Protein AF-A0A2D5VHH6-F1 (afdb_monomer_lite)

Radius of gyration: 15.52 Å; chains: 1; bounding box: 43×29×34 Å

pLDDT: mean 78.05, std 17.84, range [42.16, 95.5]

Structure (mmCIF, N/CA/C/O backbone):
data_AF-A0A2D5VHH6-F1
#
_entry.id   AF-A0A2D5VHH6-F1
#
loop_
_atom_site.group_PDB
_atom_site.id
_atom_site.type_symbol
_atom_site.label_atom_id
_atom_site.label_alt_id
_atom_site.label_comp_id
_atom_site.label_asym_id
_atom_site.label_entity_id
_atom_site.label_seq_id
_atom_site.pdbx_PDB_ins_code
_atom_site.Cartn_x
_atom_site.Cartn_y
_atom_site.Cartn_z
_atom_site.occupancy
_atom_site.B_iso_or_equiv
_atom_site.auth_seq_id
_atom_site.auth_comp_id
_atom_site.auth_asym_id
_atom_site.auth_atom_id
_atom_site.pdbx_PDB_model_num
ATOM 1 N N . MET A 1 1 ? -33.756 -10.401 8.253 1.00 47.12 1 MET A N 1
ATOM 2 C CA . MET A 1 1 ? -32.641 -9.659 7.619 1.00 47.12 1 MET A CA 1
ATOM 3 C C . MET A 1 1 ? -31.259 -10.020 8.185 1.00 47.12 1 MET A C 1
ATOM 5 O O . MET A 1 1 ? -30.321 -10.053 7.406 1.00 47.12 1 MET A O 1
ATOM 9 N N . LEU A 1 2 ? -31.114 -10.364 9.479 1.00 47.22 2 LEU A N 1
ATOM 10 C CA . LEU A 1 2 ? -29.828 -10.821 10.055 1.00 47.22 2 LEU A CA 1
ATOM 11 C C . LEU A 1 2 ? -29.313 -12.168 9.509 1.00 47.22 2 LEU A C 1
ATOM 13 O O . LEU A 1 2 ? -28.113 -12.329 9.317 1.00 47.22 2 LEU A O 1
ATOM 17 N N . LEU A 1 3 ? -30.208 -13.124 9.243 1.00 43.62 3 LEU A N 1
ATOM 18 C CA . LEU A 1 3 ? -29.835 -14.452 8.732 1.00 43.62 3 LEU A CA 1
ATOM 19 C C . LEU A 1 3 ? -29.220 -14.394 7.323 1.00 43.62 3 LEU A C 1
ATOM 21 O O . LEU A 1 3 ? -28.243 -15.079 7.061 1.00 43.62 3 LEU A O 1
ATOM 25 N N . LEU A 1 4 ? -29.729 -13.508 6.459 1.00 44.22 4 LEU A N 1
ATOM 26 C CA . LEU A 1 4 ? -29.212 -13.313 5.099 1.00 44.22 4 LEU A CA 1
ATOM 27 C C . LEU A 1 4 ? -27.813 -12.678 5.092 1.00 44.22 4 LEU A C 1
ATOM 29 O O . LEU A 1 4 ? -26.984 -13.061 4.279 1.00 44.22 4 LEU A O 1
ATOM 33 N N . HIS A 1 5 ? -27.537 -11.757 6.024 1.00 42.16 5 HIS A N 1
ATOM 34 C CA . HIS A 1 5 ? -26.218 -11.127 6.171 1.00 42.16 5 HIS A CA 1
ATOM 35 C C . HIS A 1 5 ? -25.145 -12.134 6.597 1.00 42.16 5 HIS A C 1
ATOM 37 O O . HIS A 1 5 ? -24.065 -12.151 6.019 1.00 42.16 5 HIS A O 1
ATOM 43 N N . LYS A 1 6 ? -25.465 -13.003 7.567 1.00 46.62 6 LYS A N 1
ATOM 44 C CA . LYS A 1 6 ? -24.564 -14.080 8.000 1.00 46.62 6 LYS A CA 1
ATOM 45 C C . LYS A 1 6 ? -24.300 -15.084 6.882 1.00 46.62 6 LYS A C 1
ATOM 47 O O . LYS A 1 6 ? -23.187 -15.545 6.718 1.00 46.62 6 LYS A O 1
ATOM 52 N N . GLN A 1 7 ? -25.328 -15.427 6.116 1.00 45.22 7 GLN A N 1
ATOM 53 C CA . GLN A 1 7 ? -25.214 -16.461 5.094 1.00 45.22 7 GLN A CA 1
ATOM 54 C C . GLN A 1 7 ? -24.482 -15.963 3.841 1.00 45.22 7 GLN A C 1
ATOM 56 O O . GLN A 1 7 ? -23.689 -16.704 3.273 1.00 45.22 7 GLN A O 1
ATOM 61 N N . LEU A 1 8 ? -24.681 -14.695 3.459 1.00 44.91 8 LEU A N 1
ATOM 62 C CA . LEU A 1 8 ? -23.884 -14.042 2.419 1.00 44.91 8 LEU A CA 1
ATOM 63 C C . LEU A 1 8 ? -22.420 -13.883 2.840 1.00 44.91 8 LEU A C 1
ATOM 65 O O . LEU A 1 8 ? -21.559 -14.119 2.004 1.00 44.91 8 LEU A O 1
ATOM 69 N N . SER A 1 9 ? -22.124 -13.542 4.104 1.00 54.75 9 SER A N 1
ATOM 70 C CA . SER A 1 9 ? -20.734 -13.422 4.569 1.00 54.75 9 SER A CA 1
ATOM 71 C C . SER A 1 9 ? -20.015 -14.770 4.550 1.00 54.75 9 SER A C 1
ATOM 73 O O . SER A 1 9 ? -18.925 -14.860 4.008 1.00 54.75 9 SER A O 1
ATOM 75 N N . THR A 1 10 ? -20.660 -15.838 5.029 1.00 48.84 10 THR A N 1
ATOM 76 C CA . THR A 1 10 ? -20.064 -17.184 5.063 1.00 48.84 10 THR A CA 1
ATOM 77 C C . THR A 1 10 ? -19.829 -17.774 3.668 1.00 48.84 10 THR A C 1
ATOM 79 O O . THR A 1 10 ? -18.865 -18.508 3.465 1.00 48.84 10 THR A O 1
ATOM 82 N N . GLU A 1 11 ? -20.691 -17.470 2.694 1.00 47.94 11 GLU A N 1
ATOM 83 C CA . GLU A 1 11 ? -20.519 -17.947 1.316 1.00 47.94 11 GLU A CA 1
ATOM 84 C C . GLU A 1 11 ? -19.454 -17.134 0.555 1.00 47.94 11 GLU A C 1
ATOM 86 O O . GLU A 1 11 ? -18.704 -17.703 -0.235 1.00 47.94 11 GLU A O 1
ATOM 91 N N . PHE A 1 12 ? -19.331 -15.828 0.835 1.00 48.88 12 PHE A N 1
ATOM 92 C CA . PHE A 1 12 ? -18.247 -14.983 0.313 1.00 48.88 12 PHE A CA 1
ATOM 93 C C . PHE A 1 12 ? -16.886 -15.378 0.908 1.00 48.88 12 PHE A C 1
ATOM 95 O O . PHE A 1 12 ? -15.906 -15.498 0.179 1.00 48.88 12 PHE A O 1
ATOM 102 N N . GLU A 1 13 ? -16.844 -15.648 2.216 1.00 47.44 13 GLU A N 1
ATOM 103 C CA . GLU A 1 13 ? -15.668 -16.163 2.932 1.00 47.44 13 GLU A CA 1
ATOM 104 C C . GLU A 1 13 ? -15.211 -17.522 2.383 1.00 47.44 13 GLU A C 1
ATOM 106 O O . GLU A 1 13 ? -14.019 -17.792 2.340 1.00 47.44 13 GLU A O 1
ATOM 111 N N . LYS A 1 14 ? -16.139 -18.368 1.917 1.00 50.12 14 LYS A N 1
ATOM 112 C CA . LYS A 1 14 ? -15.827 -19.673 1.309 1.00 50.12 14 LYS A CA 1
ATOM 113 C C . LYS A 1 14 ? -15.265 -19.603 -0.112 1.00 50.12 14 LYS A C 1
ATOM 115 O O . LYS A 1 14 ? -14.638 -20.568 -0.540 1.00 50.12 14 LYS A O 1
ATOM 120 N N . GLN A 1 15 ? -15.557 -18.539 -0.862 1.00 47.50 15 GLN A N 1
ATOM 121 C CA . GLN A 1 15 ? -15.116 -18.378 -2.258 1.00 47.50 15 GLN A CA 1
ATOM 122 C C . GLN A 1 15 ? -13.783 -17.647 -2.389 1.00 47.50 15 GLN A C 1
ATOM 124 O O . GLN A 1 15 ? -13.137 -17.732 -3.432 1.00 47.50 15 GLN A O 1
ATOM 129 N N . LEU A 1 16 ? -13.361 -16.948 -1.341 1.00 50.31 16 LEU A N 1
ATOM 130 C CA . LEU A 1 16 ? -11.989 -16.501 -1.214 1.00 50.31 16 LEU A CA 1
ATOM 131 C C . LEU A 1 16 ? -11.183 -17.721 -0.763 1.00 50.31 16 LEU A C 1
ATOM 133 O O . LEU A 1 16 ? -11.240 -18.107 0.400 1.00 50.31 16 LEU A O 1
ATOM 137 N N . GLU A 1 17 ? -10.460 -18.365 -1.686 1.00 53.12 17 GLU A N 1
ATOM 138 C CA . GLU A 1 17 ? -9.294 -19.146 -1.262 1.00 53.12 17 GLU A CA 1
ATOM 139 C C . GLU A 1 17 ? -8.507 -18.260 -0.292 1.00 53.12 17 GLU A C 1
ATOM 141 O O . GLU A 1 17 ? -8.316 -17.074 -0.576 1.00 53.12 17 GLU A O 1
ATOM 146 N N . ASP A 1 18 ? -8.114 -18.809 0.860 1.00 61.25 18 ASP A N 1
ATOM 147 C CA . ASP A 1 18 ? -7.402 -18.101 1.933 1.00 61.25 18 ASP A CA 1
ATOM 148 C C . ASP A 1 18 ? -5.947 -17.834 1.495 1.00 61.25 18 ASP A C 1
ATOM 150 O O . ASP A 1 18 ? -4.971 -18.254 2.118 1.00 61.25 18 ASP A O 1
ATOM 154 N N . LEU A 1 19 ? -5.804 -17.221 0.319 1.00 57.75 19 LEU A N 1
ATOM 155 C CA . LEU A 1 19 ? -4.557 -16.769 -0.241 1.00 57.75 19 LEU A CA 1
ATOM 156 C C . LEU A 1 19 ? -4.091 -15.633 0.649 1.00 57.75 19 LEU A C 1
ATOM 158 O O . LEU A 1 19 ? -4.784 -14.626 0.835 1.00 57.75 19 LEU A O 1
ATOM 162 N N . SER A 1 20 ? -2.885 -15.781 1.185 1.00 72.06 20 SER A N 1
ATOM 163 C CA . SER A 1 20 ? -2.217 -14.652 1.790 1.00 72.06 20 SER A CA 1
ATOM 164 C C . SER A 1 20 ? -2.162 -13.538 0.737 1.00 72.06 20 SER A C 1
ATOM 166 O O . SER A 1 20 ? -1.959 -13.808 -0.451 1.00 72.06 20 SER A O 1
ATOM 168 N N . PRO A 1 21 ? -2.348 -12.272 1.122 1.00 68.75 21 PRO A N 1
ATOM 169 C CA . PRO A 1 21 ? -2.360 -11.181 0.153 1.00 68.75 21 PRO A CA 1
ATOM 170 C C . PRO A 1 21 ? -1.084 -11.069 -0.693 1.00 68.75 21 PRO A C 1
ATOM 172 O O . PRO A 1 21 ? -1.094 -10.429 -1.737 1.00 68.75 21 PRO A O 1
ATOM 175 N N . ASP A 1 22 ? 0.008 -11.684 -0.245 1.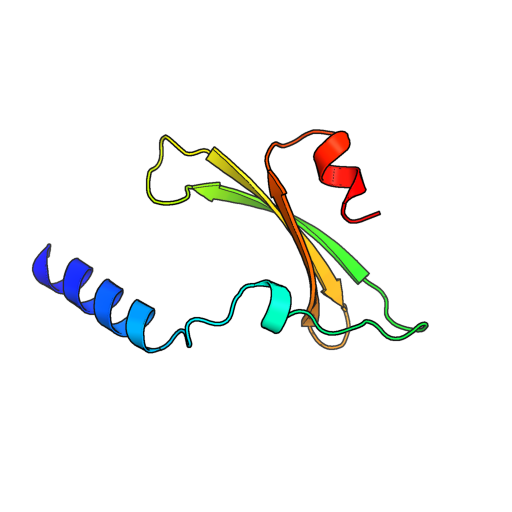00 76.06 22 ASP A N 1
ATOM 176 C CA . ASP A 1 22 ? 1.276 -11.691 -0.962 1.00 76.06 22 ASP A CA 1
ATOM 177 C C . ASP A 1 22 ? 1.294 -12.776 -2.057 1.00 76.06 22 ASP A C 1
ATOM 179 O O . ASP A 1 22 ? 2.028 -12.659 -3.032 1.00 76.06 22 ASP A O 1
ATOM 183 N N . GLN A 1 23 ? 0.434 -13.799 -1.960 1.00 79.56 23 GLN A N 1
ATOM 184 C CA . GLN A 1 23 ? 0.265 -14.835 -2.989 1.00 79.56 23 GLN A CA 1
ATOM 185 C C . GLN A 1 23 ? -0.465 -14.334 -4.239 1.00 79.56 23 GLN A C 1
ATOM 187 O O . GLN A 1 23 ? -0.414 -14.995 -5.274 1.00 79.56 23 GLN A O 1
ATOM 192 N N . VAL A 1 24 ? -1.140 -13.185 -4.157 1.00 83.31 24 VAL A N 1
ATOM 193 C CA . VAL A 1 24 ? -1.837 -12.567 -5.297 1.00 83.31 24 VAL A CA 1
ATOM 194 C C . VAL A 1 24 ? -1.023 -11.453 -5.963 1.00 83.31 24 VAL A C 1
ATOM 196 O O . VAL A 1 24 ? -1.490 -10.867 -6.940 1.00 83.31 24 VAL A O 1
ATOM 199 N N . LEU A 1 25 ? 0.179 -11.155 -5.452 1.00 90.62 25 LEU A N 1
ATOM 200 C CA . LEU A 1 25 ? 1.072 -10.170 -6.055 1.00 90.62 25 LEU A CA 1
ATOM 201 C C . LEU A 1 25 ? 1.729 -10.749 -7.305 1.00 90.62 25 LEU A C 1
ATOM 203 O O . LEU A 1 25 ? 2.271 -11.854 -7.298 1.00 90.62 25 LEU A O 1
ATOM 207 N N . ILE A 1 26 ? 1.674 -9.9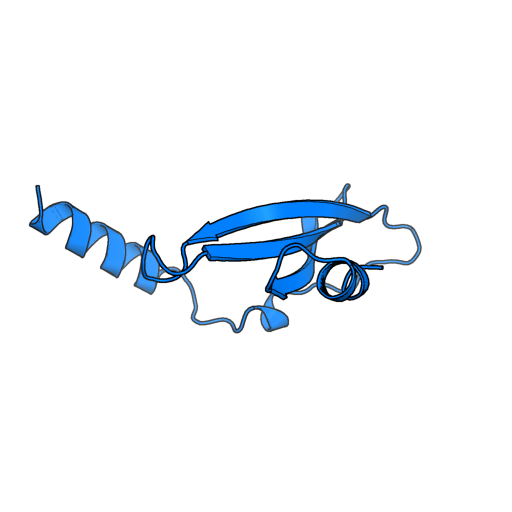86 -8.389 1.00 91.88 26 ILE A N 1
ATOM 208 C CA . ILE A 1 26 ? 2.248 -10.351 -9.678 1.00 91.88 26 ILE A CA 1
ATOM 209 C C . ILE A 1 26 ? 3.371 -9.371 -9.984 1.00 91.88 26 ILE A C 1
ATOM 211 O O . ILE A 1 26 ? 3.125 -8.169 -10.112 1.00 91.88 26 ILE A O 1
ATOM 215 N N . ASP A 1 27 ? 4.583 -9.900 -10.158 1.00 92.38 27 ASP A N 1
ATOM 216 C CA . ASP A 1 27 ? 5.746 -9.092 -10.510 1.00 92.38 27 ASP A CA 1
ATOM 217 C C . ASP A 1 27 ? 5.471 -8.269 -11.781 1.00 92.38 27 ASP A C 1
ATOM 219 O O . ASP A 1 27 ? 4.997 -8.805 -12.798 1.00 92.38 27 ASP A O 1
ATOM 223 N N . PRO A 1 28 ? 5.757 -6.958 -11.756 1.00 92.56 28 PRO A N 1
ATOM 224 C CA . PRO A 1 28 ? 5.543 -6.108 -12.905 1.00 92.56 28 PRO A CA 1
ATOM 225 C C . PRO A 1 28 ? 6.649 -6.352 -13.928 1.00 92.56 28 PRO A C 1
ATOM 227 O O . PRO A 1 28 ? 7.780 -6.717 -13.599 1.00 92.56 28 PRO A O 1
ATOM 230 N N . ARG A 1 29 ? 6.344 -6.100 -15.199 1.00 93.25 29 ARG A N 1
ATOM 231 C CA . ARG A 1 29 ? 7.382 -6.065 -16.231 1.00 93.25 29 ARG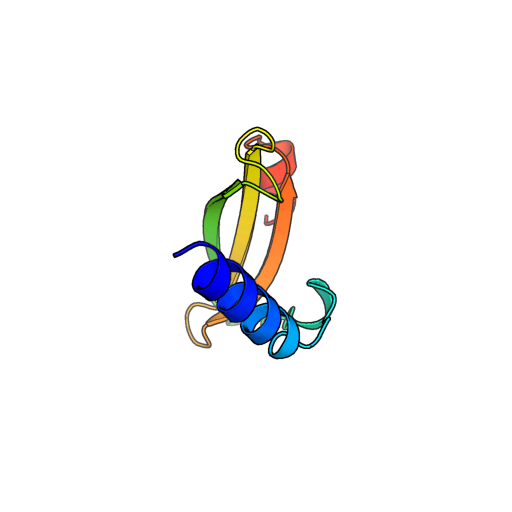 A CA 1
ATOM 232 C C . ARG A 1 29 ? 8.037 -4.684 -16.276 1.00 93.25 29 ARG A C 1
ATOM 234 O O . ARG A 1 29 ? 7.375 -3.707 -15.933 1.00 93.25 29 ARG A O 1
ATOM 241 N N . PRO A 1 30 ? 9.287 -4.563 -16.755 1.00 93.31 30 PRO A N 1
ATOM 242 C CA . PRO A 1 30 ? 9.963 -3.269 -16.862 1.00 93.31 30 PRO A CA 1
ATOM 243 C C . PRO A 1 30 ? 9.188 -2.218 -17.671 1.00 93.31 30 PRO A C 1
ATOM 245 O O . PRO A 1 30 ? 9.322 -1.025 -17.420 1.00 93.31 30 PRO A O 1
ATOM 248 N N . GLU A 1 31 ? 8.386 -2.649 -18.647 1.00 93.94 31 GLU A N 1
ATOM 249 C CA . GLU A 1 31 ? 7.553 -1.775 -19.475 1.00 93.94 31 GLU A CA 1
ATOM 250 C C . GLU A 1 31 ? 6.180 -1.431 -18.873 1.00 93.94 31 GLU A C 1
ATOM 252 O O . GLU A 1 31 ? 5.422 -0.664 -19.476 1.00 93.94 31 GLU A O 1
ATOM 257 N N . ASP A 1 32 ? 5.815 -2.022 -17.734 1.00 93.38 32 ASP A N 1
ATOM 258 C CA . ASP A 1 32 ? 4.502 -1.804 -17.143 1.00 93.38 32 ASP A CA 1
ATOM 259 C C . ASP A 1 32 ? 4.418 -0.429 -16.478 1.00 93.38 32 ASP A C 1
ATOM 261 O O . ASP A 1 32 ? 5.252 -0.036 -15.667 1.00 93.38 32 ASP A O 1
ATOM 265 N N . ILE A 1 33 ? 3.348 0.299 -16.799 1.00 95.50 33 ILE A N 1
ATOM 266 C CA . ILE A 1 33 ? 2.970 1.514 -16.080 1.00 95.50 33 ILE A CA 1
ATOM 267 C C . ILE A 1 33 ? 2.131 1.091 -14.879 1.00 95.50 33 ILE A C 1
ATOM 269 O O . ILE A 1 33 ? 1.093 0.443 -15.055 1.00 95.50 33 ILE A O 1
ATOM 273 N N . LEU A 1 34 ? 2.574 1.470 -13.684 1.00 94.69 34 LEU A N 1
ATOM 274 C CA . LEU A 1 34 ? 1.846 1.234 -12.443 1.00 94.69 34 LEU A CA 1
ATOM 275 C C . LEU A 1 34 ? 0.997 2.453 -12.084 1.00 94.69 34 LEU A C 1
ATOM 277 O O . LEU A 1 34 ? 1.445 3.594 -12.184 1.00 94.69 34 LEU A O 1
ATOM 281 N N . GLU A 1 35 ? -0.231 2.190 -11.668 1.00 95.31 35 GLU A N 1
ATOM 282 C CA . GLU A 1 35 ? -1.133 3.152 -11.054 1.00 95.31 35 GLU A CA 1
ATOM 283 C C . GLU A 1 35 ? -1.116 2.902 -9.546 1.00 95.31 35 GLU A C 1
ATOM 285 O O . GLU A 1 35 ? -1.322 1.774 -9.089 1.00 95.31 35 GLU A O 1
ATOM 290 N N . LEU A 1 36 ? -0.811 3.953 -8.789 1.00 94.31 36 LEU A N 1
ATOM 291 C CA . LEU A 1 36 ? -0.811 3.936 -7.333 1.00 94.31 36 LEU A CA 1
ATOM 292 C C . LEU A 1 36 ? -2.092 4.592 -6.844 1.00 94.31 36 LEU A C 1
ATOM 294 O O . LEU A 1 36 ? -2.436 5.680 -7.310 1.00 94.31 36 LEU A O 1
ATOM 298 N N . ASP A 1 37 ? -2.759 3.957 -5.892 1.00 92.19 37 ASP A N 1
ATOM 299 C CA . ASP A 1 37 ? -3.943 4.522 -5.259 1.00 92.19 37 ASP A CA 1
ATOM 300 C C . ASP A 1 37 ? -4.024 4.105 -3.784 1.00 92.19 37 ASP A C 1
ATOM 302 O O . ASP A 1 37 ? -3.358 3.164 -3.333 1.00 92.19 37 ASP A O 1
ATOM 306 N N . GLU A 1 38 ? -4.821 4.843 -3.017 1.00 91.06 38 GLU A N 1
ATOM 307 C CA . GLU A 1 38 ? -5.072 4.587 -1.606 1.00 91.06 38 GLU A CA 1
ATOM 308 C C . GLU A 1 38 ? -6.573 4.594 -1.314 1.00 91.06 38 GLU A C 1
ATOM 310 O O . GLU A 1 38 ? -7.308 5.506 -1.690 1.00 91.06 38 GLU A O 1
ATOM 315 N N . ILE A 1 39 ? -7.039 3.581 -0.586 1.00 91.06 39 ILE A N 1
ATOM 316 C CA . ILE A 1 39 ? -8.423 3.514 -0.126 1.00 91.06 39 ILE A CA 1
ATOM 317 C C . ILE A 1 39 ? -8.486 3.404 1.390 1.00 91.06 39 ILE A C 1
ATOM 319 O O . ILE A 1 39 ? -7.709 2.698 2.042 1.00 91.06 39 ILE A O 1
ATOM 323 N N . TRP A 1 40 ? -9.462 4.101 1.959 1.00 89.12 40 TRP A N 1
ATOM 324 C CA . TRP A 1 40 ? -9.778 3.983 3.370 1.00 89.12 40 TRP A CA 1
ATOM 325 C C . TRP A 1 40 ? -10.528 2.671 3.622 1.00 89.12 40 TRP A C 1
ATOM 327 O O . TRP A 1 40 ? -11.558 2.403 3.004 1.00 89.12 40 TRP A O 1
ATOM 337 N N . SER A 1 41 ? -10.009 1.857 4.538 1.00 80.25 41 SER A N 1
ATOM 338 C CA . SER A 1 41 ? -10.566 0.565 4.923 1.00 80.25 41 SER A CA 1
ATOM 339 C C . SER A 1 41 ? -10.948 0.530 6.405 1.00 80.25 41 SER A C 1
ATOM 341 O O . SER A 1 41 ? -10.314 1.158 7.259 1.00 80.25 41 SER A O 1
ATOM 343 N N . LEU A 1 42 ? -11.999 -0.231 6.704 1.00 78.88 42 LEU A N 1
ATOM 344 C CA . LEU A 1 42 ? -12.431 -0.572 8.055 1.00 78.88 42 LEU A CA 1
ATOM 345 C C . LEU A 1 42 ? -12.264 -2.082 8.202 1.00 78.88 42 LEU A C 1
ATOM 347 O O . LEU A 1 42 ? -13.017 -2.848 7.601 1.00 78.88 42 LEU A O 1
ATOM 351 N N . VAL A 1 43 ? -11.249 -2.507 8.951 1.00 69.69 43 VAL A N 1
ATOM 352 C CA . VAL A 1 43 ? -10.921 -3.933 9.090 1.00 69.69 43 VAL A CA 1
ATOM 353 C C . VAL A 1 43 ? -11.633 -4.486 10.316 1.00 69.69 43 VAL A C 1
ATOM 355 O O . VAL A 1 43 ? -11.354 -4.048 11.432 1.00 69.69 43 VAL A O 1
ATOM 358 N N . ASP A 1 44 ? -12.537 -5.447 10.108 1.00 71.88 44 ASP A N 1
ATOM 359 C CA . ASP A 1 44 ? -13.390 -6.095 11.125 1.00 71.88 44 ASP A CA 1
ATOM 360 C C . ASP A 1 44 ? -14.427 -5.155 11.786 1.00 71.88 44 ASP A C 1
ATOM 362 O O . ASP A 1 44 ? -15.621 -5.448 11.836 1.00 71.88 44 ASP A O 1
ATOM 366 N N . SER A 1 45 ? -14.014 -3.956 12.203 1.00 78.38 45 SER A N 1
ATOM 367 C CA . SER A 1 45 ? -14.849 -2.957 12.870 1.00 78.38 45 SER A CA 1
ATOM 368 C C . SER A 1 45 ? -14.655 -1.557 12.293 1.00 78.38 45 SER A C 1
ATOM 370 O O . SER A 1 45 ? -13.563 -1.172 11.880 1.00 78.38 45 SER A O 1
ATOM 372 N N . LYS A 1 46 ? -15.705 -0.726 12.364 1.00 77.31 46 LYS A N 1
ATOM 373 C CA . LYS A 1 46 ? -15.643 0.691 11.960 1.00 77.31 46 LYS A CA 1
ATOM 374 C C . LYS A 1 46 ? -14.702 1.545 12.817 1.00 77.31 46 LYS A C 1
ATOM 376 O O . LYS A 1 46 ? -14.345 2.645 12.408 1.00 77.31 46 LYS A O 1
ATOM 381 N N . ALA A 1 47 ? -14.311 1.060 13.995 1.00 76.06 47 ALA A N 1
ATOM 382 C CA . ALA A 1 47 ? -13.300 1.713 14.825 1.00 76.06 47 ALA A CA 1
ATOM 383 C C . ALA A 1 47 ? -11.869 1.479 14.303 1.00 76.06 47 ALA A C 1
ATOM 385 O O . ALA A 1 47 ? -10.975 2.280 14.568 1.00 76.06 47 ALA A O 1
ATOM 386 N N . ASN A 1 48 ? -11.657 0.412 13.530 1.00 68.06 48 ASN A N 1
ATOM 387 C CA . ASN A 1 48 ? -10.350 -0.003 13.035 1.00 68.06 48 ASN A CA 1
ATOM 388 C C . ASN A 1 48 ? -10.092 0.604 11.658 1.00 68.06 48 ASN A C 1
ATOM 390 O O . ASN A 1 48 ? -10.163 -0.060 10.624 1.00 68.06 48 ASN A O 1
ATOM 394 N N . THR A 1 49 ? -9.817 1.903 11.660 1.00 80.56 49 THR A N 1
ATOM 395 C CA . THR A 1 49 ? -9.416 2.632 10.458 1.00 80.56 49 THR A CA 1
ATOM 396 C C . THR A 1 49 ? -8.004 2.235 10.041 1.00 80.56 49 THR A C 1
ATOM 398 O O . THR A 1 49 ? -7.047 2.476 10.776 1.00 80.56 49 THR A O 1
ATOM 401 N N . ALA A 1 50 ? -7.878 1.695 8.832 1.00 84.69 50 ALA A N 1
ATOM 402 C CA . ALA A 1 50 ? -6.607 1.461 8.166 1.00 84.69 50 ALA A CA 1
ATOM 403 C C . ALA A 1 50 ? -6.660 2.004 6.736 1.00 84.69 50 ALA A C 1
ATOM 405 O O . ALA A 1 50 ? -7.722 2.088 6.124 1.00 84.69 50 ALA A O 1
ATOM 406 N N . TRP A 1 51 ? -5.511 2.377 6.199 1.00 89.06 51 TRP A N 1
ATOM 407 C CA . TRP A 1 51 ? -5.365 2.753 4.802 1.00 89.06 51 TRP A CA 1
ATOM 408 C C . TRP A 1 51 ? -4.735 1.594 4.057 1.00 89.06 51 TRP A C 1
ATOM 410 O O . TRP A 1 51 ? -3.696 1.081 4.476 1.00 89.06 51 TRP A O 1
ATOM 420 N N . LEU A 1 52 ? -5.398 1.166 2.987 1.00 90.06 52 LEU A N 1
ATOM 421 C CA . LEU A 1 52 ? -4.836 0.234 2.028 1.00 90.06 52 LEU A CA 1
ATOM 422 C C . LEU A 1 52 ? -4.268 1.059 0.879 1.00 90.06 52 LEU A C 1
ATOM 424 O O . LEU A 1 52 ? -5.026 1.627 0.096 1.00 90.06 52 LEU A O 1
ATOM 428 N N . GLY A 1 53 ? -2.947 1.116 0.789 1.00 92.12 53 GLY A N 1
ATOM 429 C CA . GLY A 1 53 ? -2.269 1.547 -0.424 1.00 92.12 53 GLY A CA 1
ATOM 430 C C . GLY A 1 53 ? -2.020 0.345 -1.329 1.00 92.12 53 GLY A C 1
ATOM 431 O O . GLY A 1 53 ? -1.736 -0.751 -0.837 1.00 92.12 53 GLY A O 1
ATOM 432 N N . PHE A 1 54 ? -2.105 0.535 -2.641 1.00 92.94 54 PHE A N 1
ATOM 433 C CA . PHE A 1 54 ? -1.799 -0.513 -3.610 1.00 92.94 54 PHE A CA 1
ATOM 434 C C . PHE A 1 54 ? -1.214 0.037 -4.909 1.00 92.94 54 PHE A C 1
ATOM 436 O O . PHE A 1 54 ? -1.411 1.197 -5.265 1.00 92.94 54 PHE A O 1
ATOM 443 N N . ALA A 1 55 ? -0.502 -0.837 -5.617 1.00 94.31 55 ALA A N 1
ATOM 444 C CA . ALA A 1 55 ? 0.010 -0.604 -6.957 1.00 94.31 55 ALA A CA 1
ATOM 445 C C . ALA A 1 55 ? -0.633 -1.601 -7.924 1.00 94.31 55 ALA A C 1
ATOM 447 O O . ALA A 1 55 ? -0.537 -2.814 -7.717 1.00 94.31 55 ALA A O 1
ATOM 448 N N . ILE A 1 56 ? -1.270 -1.102 -8.983 1.00 94.94 56 ILE A N 1
ATOM 449 C CA . ILE A 1 56 ? -1.896 -1.922 -10.025 1.00 94.94 56 ILE A CA 1
ATOM 450 C C . ILE A 1 56 ? -1.238 -1.631 -11.369 1.00 94.94 56 ILE A C 1
ATOM 452 O O . ILE A 1 56 ? -1.028 -0.481 -11.743 1.00 94.94 56 ILE A O 1
ATOM 456 N N . GLY A 1 57 ? -0.929 -2.668 -12.143 1.00 95.38 57 GLY A N 1
ATOM 457 C CA . GLY A 1 57 ? -0.474 -2.476 -13.514 1.00 95.38 57 GLY A CA 1
ATOM 458 C C . GLY A 1 57 ? -1.617 -1.997 -14.407 1.00 95.38 57 GLY A C 1
ATOM 459 O O . GLY A 1 57 ? -2.588 -2.717 -14.634 1.00 95.38 57 GLY A O 1
ATOM 460 N N . ARG A 1 58 ? -1.484 -0.805 -14.995 1.00 94.50 58 ARG A N 1
ATOM 461 C CA . ARG A 1 58 ? -2.536 -0.139 -15.783 1.00 94.50 58 ARG A CA 1
ATOM 462 C C . ARG A 1 58 ? -3.137 -1.022 -16.877 1.00 94.50 58 ARG A C 1
ATOM 464 O O . 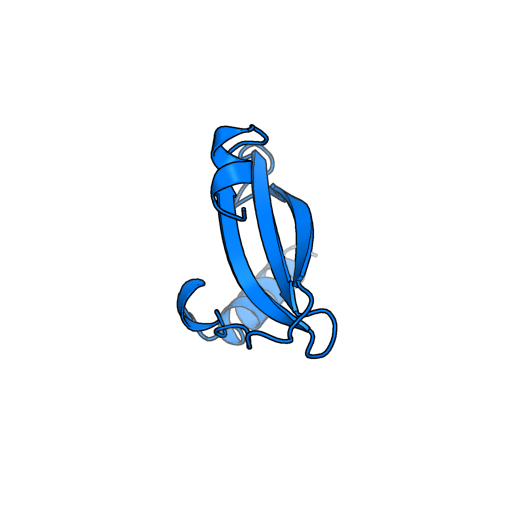ARG A 1 58 ? -4.342 -1.009 -17.117 1.00 94.50 58 ARG A O 1
ATOM 471 N N . ARG A 1 59 ? -2.291 -1.791 -17.569 1.00 93.31 59 ARG A N 1
ATOM 472 C CA . ARG A 1 59 ? -2.705 -2.588 -18.732 1.00 93.31 59 ARG A CA 1
ATOM 473 C C . ARG A 1 59 ? -3.352 -3.920 -18.364 1.00 93.31 59 ARG A C 1
ATOM 475 O O . ARG A 1 59 ? -4.329 -4.285 -19.008 1.00 93.31 59 ARG A O 1
ATOM 482 N N . ARG A 1 60 ? -2.774 -4.682 -17.427 1.00 91.12 60 ARG A N 1
ATOM 483 C CA . ARG A 1 60 ? -3.273 -6.032 -17.090 1.00 91.12 60 ARG A CA 1
ATOM 484 C C . ARG A 1 60 ? -4.087 -6.054 -15.801 1.00 91.12 60 ARG A C 1
ATOM 486 O O . ARG A 1 60 ? -4.585 -7.114 -15.448 1.00 91.12 60 ARG A O 1
ATOM 493 N N . GLN A 1 61 ? -4.247 -4.899 -15.154 1.00 91.81 61 GLN A N 1
ATOM 494 C CA . GLN A 1 61 ? -4.982 -4.731 -13.902 1.00 91.81 61 GLN A CA 1
ATOM 495 C C . GLN A 1 61 ? -4.495 -5.717 -12.828 1.00 91.81 61 GLN A C 1
ATOM 497 O O . GLN A 1 61 ? -5.267 -6.224 -12.022 1.00 91.81 61 GLN A O 1
ATOM 502 N N . GLN A 1 62 ? -3.195 -6.017 -12.856 1.00 92.00 62 GLN A N 1
ATOM 503 C CA . GLN A 1 62 ? -2.556 -6.936 -11.930 1.00 92.00 62 GLN A CA 1
ATOM 504 C C . GLN A 1 62 ? -2.143 -6.193 -10.664 1.00 92.00 62 GLN A C 1
ATOM 506 O O . GLN A 1 62 ? -1.580 -5.103 -10.759 1.00 92.00 62 GLN A O 1
ATOM 511 N N . LEU A 1 63 ? -2.402 -6.779 -9.496 1.00 92.44 63 LEU A N 1
ATOM 512 C CA . LEU A 1 63 ? -1.920 -6.241 -8.230 1.00 92.44 63 LEU A CA 1
ATOM 513 C C . LEU A 1 63 ? -0.425 -6.543 -8.106 1.00 92.44 63 LEU A C 1
ATOM 515 O O . LEU A 1 63 ? -0.018 -7.698 -8.154 1.00 92.44 63 LEU A O 1
ATOM 519 N N . VAL A 1 64 ? 0.382 -5.499 -7.977 1.00 93.50 64 VAL A N 1
ATOM 520 C CA . VAL A 1 64 ? 1.849 -5.587 -7.967 1.00 93.50 64 VAL A CA 1
ATOM 521 C C . VAL A 1 64 ? 2.407 -5.420 -6.559 1.00 93.50 64 VAL A C 1
ATOM 523 O O . VAL A 1 64 ? 3.395 -6.042 -6.188 1.00 93.50 64 VAL A O 1
ATOM 526 N N . GLY A 1 65 ? 1.751 -4.594 -5.752 1.00 92.31 65 GLY A N 1
ATOM 527 C CA . GLY A 1 65 ? 2.142 -4.346 -4.376 1.00 92.31 65 GLY A CA 1
ATOM 528 C C . GLY A 1 65 ? 0.974 -3.807 -3.573 1.00 92.31 65 GLY A C 1
ATOM 529 O O . GLY A 1 65 ? 0.008 -3.272 -4.123 1.00 92.31 65 GLY A O 1
ATOM 530 N N . ARG A 1 66 ? 1.068 -3.949 -2.255 1.00 91.56 66 ARG A N 1
ATOM 531 C CA . ARG A 1 66 ? 0.107 -3.390 -1.310 1.00 91.56 66 ARG A CA 1
ATOM 532 C C . ARG A 1 66 ? 0.779 -3.048 0.011 1.00 91.56 66 ARG A C 1
ATOM 534 O O . ARG A 1 66 ? 1.789 -3.642 0.373 1.00 91.56 66 ARG A O 1
ATOM 541 N N . HIS A 1 67 ? 0.156 -2.158 0.766 1.00 89.81 67 HIS A N 1
ATOM 542 C CA . HIS A 1 67 ? 0.530 -1.863 2.142 1.00 89.81 67 HIS A CA 1
ATOM 543 C C . HIS A 1 67 ? -0.712 -1.518 2.958 1.00 89.81 67 HIS A C 1
ATOM 545 O O . HIS A 1 67 ? -1.559 -0.748 2.506 1.00 89.81 67 HIS A O 1
ATOM 551 N N . LEU A 1 68 ? -0.825 -2.086 4.158 1.00 87.69 68 LEU A N 1
ATOM 552 C CA . LEU A 1 68 ? -1.896 -1.773 5.102 1.00 87.69 68 LEU A CA 1
ATOM 553 C C . LEU A 1 68 ? -1.299 -1.019 6.289 1.00 87.69 68 LEU A C 1
ATOM 555 O O . LEU A 1 68 ? -0.452 -1.553 7.004 1.00 87.69 68 LEU A O 1
ATOM 559 N N . GLY A 1 69 ? -1.750 0.210 6.522 1.00 86.56 69 GLY A N 1
ATOM 560 C CA . GLY A 1 69 ? -1.148 1.046 7.553 1.00 86.56 69 GLY A CA 1
ATOM 561 C C . GLY A 1 69 ? -1.883 2.349 7.826 1.00 86.56 69 GLY A C 1
ATOM 562 O O . GLY A 1 69 ? -3.097 2.464 7.653 1.00 86.56 69 GLY A O 1
ATOM 563 N N . LYS A 1 70 ? -1.132 3.337 8.312 1.00 89.00 70 LYS A N 1
ATOM 564 C CA . LYS A 1 70 ? -1.624 4.701 8.519 1.00 89.00 70 LYS A CA 1
ATO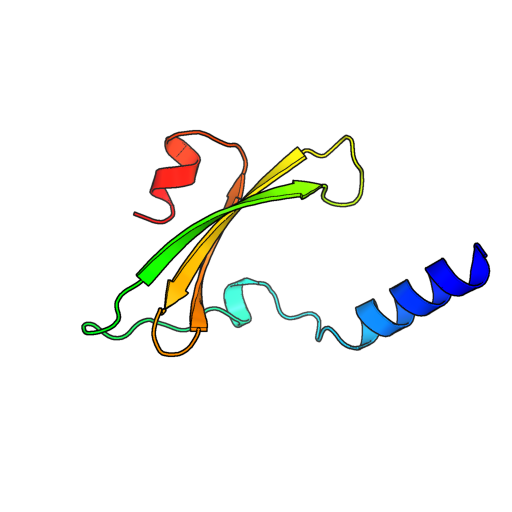M 565 C C . LYS A 1 70 ? -1.552 5.474 7.203 1.00 89.00 70 LYS A C 1
ATOM 567 O O . LYS A 1 70 ? -0.781 5.131 6.316 1.00 89.00 70 LYS A O 1
ATOM 572 N N . ARG A 1 71 ? -2.301 6.571 7.100 1.00 88.38 71 ARG A N 1
ATOM 573 C CA . ARG A 1 71 ? -2.098 7.543 6.021 1.00 88.38 71 ARG A CA 1
ATOM 574 C C . ARG A 1 71 ? -0.981 8.503 6.386 1.00 88.38 71 ARG A C 1
ATOM 576 O O . ARG A 1 71 ? -1.227 9.580 6.927 1.00 88.38 71 ARG A O 1
ATOM 583 N N . ASP A 1 72 ? 0.247 8.074 6.147 1.00 89.50 72 ASP A N 1
ATOM 584 C CA . ASP A 1 72 ? 1.445 8.865 6.383 1.00 89.50 72 ASP A CA 1
ATOM 585 C C . 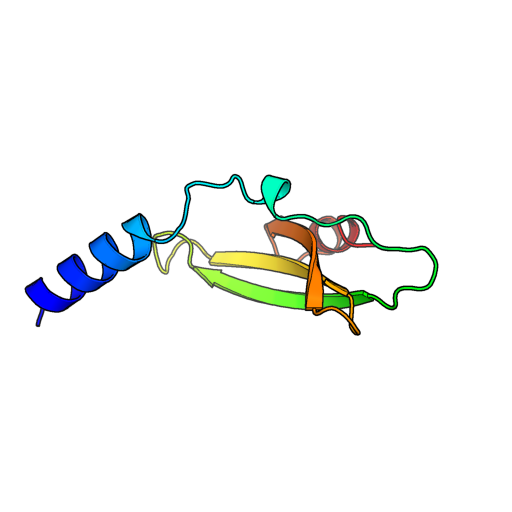ASP A 1 72 ? 2.519 8.598 5.323 1.00 89.50 72 ASP A C 1
ATOM 587 O O . ASP A 1 72 ? 2.436 7.664 4.526 1.00 89.50 72 ASP A O 1
ATOM 591 N N . GLN A 1 73 ? 3.546 9.449 5.317 1.00 90.12 73 GLN A N 1
ATOM 592 C CA . GLN A 1 73 ? 4.656 9.343 4.371 1.00 90.12 73 GLN A CA 1
ATOM 593 C C . GLN A 1 73 ? 5.415 8.017 4.511 1.00 90.12 73 GLN A C 1
ATOM 595 O O . GLN A 1 73 ? 5.909 7.481 3.524 1.00 90.12 73 GLN A O 1
ATOM 600 N N . VAL A 1 74 ? 5.503 7.481 5.733 1.00 90.75 74 VAL A N 1
ATOM 601 C CA . VAL A 1 74 ? 6.168 6.197 5.991 1.00 90.75 74 VAL A CA 1
ATOM 602 C C . VAL A 1 74 ? 5.450 5.080 5.242 1.00 90.75 74 VAL A C 1
ATOM 604 O O . VAL A 1 74 ? 6.101 4.274 4.589 1.00 90.75 74 VAL A O 1
ATOM 607 N N . SER A 1 75 ? 4.119 5.068 5.291 1.00 88.00 75 SER A N 1
ATOM 608 C CA . SER A 1 75 ? 3.279 4.092 4.598 1.00 88.00 75 SER A CA 1
ATOM 609 C C . SER A 1 75 ? 3.305 4.274 3.076 1.00 88.00 75 SER A C 1
ATOM 611 O O . SER A 1 75 ? 3.334 3.283 2.352 1.00 88.00 75 SER A O 1
ATOM 613 N N . ALA A 1 76 ? 3.374 5.514 2.581 1.00 86.69 76 ALA A N 1
ATOM 614 C CA . ALA A 1 76 ? 3.500 5.796 1.147 1.00 86.69 76 ALA A CA 1
ATOM 615 C C . ALA A 1 76 ? 4.812 5.257 0.541 1.00 86.69 76 ALA A C 1
ATOM 617 O O . ALA A 1 76 ? 4.813 4.758 -0.583 1.00 86.69 76 ALA A O 1
ATOM 618 N N . ASN A 1 77 ? 5.911 5.289 1.302 1.00 88.56 77 ASN A N 1
ATOM 619 C CA . ASN A 1 77 ? 7.223 4.807 0.854 1.00 88.56 77 ASN A CA 1
ATOM 620 C C . ASN A 1 77 ? 7.296 3.280 0.651 1.00 88.56 77 ASN A C 1
ATOM 622 O O . ASN A 1 77 ? 8.282 2.802 0.109 1.00 88.56 77 ASN A O 1
ATOM 626 N N . TYR A 1 78 ? 6.292 2.502 1.071 1.00 85.88 78 TYR A N 1
ATOM 627 C CA . TYR A 1 78 ? 6.230 1.067 0.755 1.00 85.88 78 TYR A CA 1
ATOM 628 C C . TYR A 1 78 ? 5.803 0.789 -0.696 1.00 85.88 78 TYR A C 1
ATOM 630 O O . TYR A 1 78 ? 5.917 -0.346 -1.151 1.00 85.88 78 TYR A O 1
ATOM 638 N N . LEU A 1 79 ? 5.295 1.797 -1.414 1.00 78.50 79 LEU A N 1
ATOM 639 C CA . LEU A 1 79 ? 4.822 1.682 -2.800 1.00 78.50 79 LEU A CA 1
ATOM 640 C C . LEU A 1 79 ? 5.667 2.497 -3.795 1.00 78.50 79 LEU A C 1
ATOM 642 O O . LEU A 1 79 ? 5.308 2.555 -4.971 1.00 78.50 79 LEU A O 1
ATOM 646 N N . TRP A 1 80 ? 6.738 3.148 -3.324 1.00 63.94 80 TRP A N 1
ATOM 647 C CA . TRP A 1 80 ? 7.621 4.038 -4.089 1.00 63.94 80 TRP A CA 1
ATOM 648 C C . TRP A 1 80 ? 9.044 3.490 -4.175 1.00 63.94 80 TRP A C 1
ATOM 650 O O . TRP A 1 80 ? 9.531 2.958 -3.153 1.00 63.94 80 TRP A O 1
#

Sequence (80 aa):
MLLLHKQLSTEFEKQLEDLSPDQVLIDPRPEDILELDEIWSLVDSKANTAWLGFAIGRRRQQLVGRHLGKRDQVSANYLW

Secondary structure (DSSP, 8-state):
-HHHHHHHHHHHHHHS----TTTT--PPPTTPPEEEEEEEEE-SSTT-EEEEEEEEETTT--EEEEEEE-SSHHHHTT--

Foldseek 3Di:
DVVVVVVVVVVVVVPPPPDDPVNQADADDPPFDKDKDKDWDDPPHPVRTWIKIWIAGPPPRGTHDIFIHDPDPVRVVRVD